Protein AF-A0A9J6H4V1-F1 (afdb_monomer_lite)

Organism: Haemaphysalis longicornis (NCBI:txid44386)

InterPro domains:
  IPR006612 THAP-type zinc finger [PS50950] (1-64)
  IPR052224 THAP domain-containing protein [PTHR46927] (8-106)

Sequence (172 aa):
MQRGRRLCDGKNFVPTKYTVVCEHHFHESDFVDSASYTDSMTGKVIEVPLKLRRLKPSAIPSVFPNCPAYLSRQETSARESPEEKRARLDAEALQEAIQLSAQSHEAEEKKNAIATFEDLLKAVGGLSLTDFWSMVVTQTRVLFLNFRNQEAPVVHCAVTVVFRPFFGSVCR

Secondary structure (DSSP, 8-state):
-------SSSS-----TT----GGGS-GGGEEEEEEEE-TTT--EEEEEEEEEEE-TT------TT--TTTS-----PPPPHHHHHHHHHHHHHHHHHHHHHHHHHHHHHHH---SHHHHHHHHHTS---TT-EEEE-SSEEEEEEEEESSSEEEEEEEEEE----------

Foldseek 3Di:
DDDDFDDPDPDRDDDDPPDDDDPQLWDPVQKDQWDWDQDPPPRDIDIDGDPDIDGDPPTDRQDDPPDPPVSGDDPPPDPDDPVNVVVVVVVVVVVVVVVVVVVVVVVVCVVPDDQDPVSVVVVVVPDPDDPQWDWDDDPFKIKTFGWDDPPDTDTPDIDIDGDDRPPDPPDD

pLDDT: mean 79.01, std 13.89, range [31.17, 98.0]

Structure (mmCIF, N/CA/C/O backbone):
data_AF-A0A9J6H4V1-F1
#
_entry.id   AF-A0A9J6H4V1-F1
#
loop_
_atom_site.group_PDB
_atom_site.id
_atom_site.type_symbol
_atom_site.label_atom_id
_atom_site.label_alt_id
_atom_site.label_comp_id
_atom_site.label_asym_id
_atom_site.label_entity_id
_atom_site.label_seq_id
_atom_site.pdbx_PDB_ins_code
_atom_site.Cartn_x
_atom_site.Cartn_y
_atom_site.Cartn_z
_atom_site.occupancy
_atom_site.B_iso_or_equiv
_atom_site.auth_seq_id
_atom_site.auth_comp_id
_atom_site.auth_asym_id
_atom_site.auth_atom_id
_atom_site.pdbx_PDB_model_num
ATOM 1 N N . MET A 1 1 ? -38.132 7.855 48.269 1.00 31.17 1 MET A N 1
ATOM 2 C CA . MET A 1 1 ? -38.768 7.040 47.207 1.00 31.17 1 MET A CA 1
ATOM 3 C C . MET A 1 1 ? -38.108 5.665 47.179 1.00 31.17 1 MET A C 1
ATOM 5 O O . MET A 1 1 ? -36.920 5.578 46.913 1.00 31.17 1 MET A O 1
ATOM 9 N N . GLN A 1 2 ? -38.850 4.617 47.545 1.00 32.12 2 GLN A N 1
ATOM 10 C CA . GLN A 1 2 ? -38.361 3.238 47.685 1.00 32.12 2 GLN A CA 1
ATOM 11 C C . GLN A 1 2 ? -38.259 2.567 46.305 1.00 32.12 2 GLN A C 1
ATOM 13 O O . GLN A 1 2 ? -39.282 2.220 45.718 1.00 32.12 2 GLN A O 1
ATOM 18 N N . ARG A 1 3 ? -37.050 2.376 45.770 1.00 40.38 3 ARG A N 1
ATOM 19 C CA . ARG A 1 3 ? -36.822 1.540 44.579 1.00 40.38 3 ARG A CA 1
ATOM 20 C C . ARG A 1 3 ? -35.935 0.368 44.983 1.00 40.38 3 ARG A C 1
ATOM 22 O O . ARG A 1 3 ? -34.762 0.559 45.262 1.00 40.38 3 ARG A O 1
ATOM 29 N N . GLY A 1 4 ? -36.529 -0.819 45.073 1.00 43.97 4 GLY A N 1
ATOM 30 C CA . GLY A 1 4 ? -35.825 -2.035 45.486 1.00 43.97 4 GLY A CA 1
ATOM 31 C C . GLY A 1 4 ? -36.768 -3.169 45.879 1.00 43.97 4 GLY A C 1
ATOM 32 O O . GLY A 1 4 ? -36.603 -3.772 46.931 1.00 43.97 4 GLY A O 1
ATOM 33 N N . ARG A 1 5 ? -37.807 -3.428 45.078 1.00 49.66 5 ARG A N 1
ATOM 34 C CA . ARG A 1 5 ? -38.623 -4.642 45.200 1.00 49.66 5 ARG A CA 1
ATOM 35 C C . ARG A 1 5 ? -38.624 -5.354 43.860 1.00 49.66 5 ARG A C 1
ATOM 37 O O . ARG A 1 5 ? -39.385 -4.977 42.974 1.00 49.66 5 ARG A O 1
ATOM 44 N N . ARG A 1 6 ? -37.721 -6.323 43.723 1.00 51.97 6 ARG A N 1
ATOM 45 C CA . ARG A 1 6 ? -37.904 -7.574 42.974 1.00 51.97 6 ARG A CA 1
ATOM 46 C C . ARG A 1 6 ? -36.629 -8.401 43.126 1.00 51.97 6 ARG A C 1
ATOM 48 O O . ARG A 1 6 ? -35.621 -8.110 42.500 1.00 51.97 6 ARG A O 1
ATOM 55 N N . LEU A 1 7 ? -36.700 -9.389 44.009 1.00 54.06 7 LEU A N 1
ATOM 56 C CA . LEU A 1 7 ? -35.837 -10.561 43.976 1.00 54.06 7 LEU A CA 1
ATOM 57 C C . LEU A 1 7 ? -36.677 -11.660 43.330 1.00 54.06 7 LEU A C 1
ATOM 59 O O . LEU A 1 7 ? -37.842 -11.838 43.688 1.00 54.06 7 LEU A O 1
ATOM 63 N N . CYS A 1 8 ? -36.116 -12.256 42.287 1.00 51.69 8 CYS A N 1
ATOM 64 C CA . CYS A 1 8 ? -36.775 -13.160 41.361 1.00 51.69 8 CYS A CA 1
ATOM 65 C C . CYS A 1 8 ? -37.074 -14.499 42.029 1.00 51.69 8 CYS A C 1
ATOM 67 O O . CYS A 1 8 ? -36.338 -15.450 41.854 1.00 51.69 8 CYS A O 1
ATOM 69 N N . ASP A 1 9 ? -38.151 -14.544 42.797 1.00 49.81 9 ASP A N 1
ATOM 70 C CA . ASP A 1 9 ? -38.915 -15.740 43.122 1.00 49.81 9 ASP A CA 1
ATOM 71 C C . ASP A 1 9 ? -40.327 -15.246 43.430 1.00 49.81 9 ASP A C 1
ATOM 73 O O . ASP A 1 9 ? -40.486 -14.162 43.984 1.00 49.81 9 ASP A O 1
ATOM 77 N N . GLY A 1 10 ? -41.371 -15.983 43.048 1.00 54.00 10 GLY A N 1
ATOM 78 C CA . GLY A 1 10 ? -42.786 -15.575 43.133 1.00 54.00 10 GLY A CA 1
ATOM 79 C C . GLY A 1 10 ? -43.352 -15.311 44.541 1.00 54.00 10 GLY A C 1
ATOM 80 O O . GLY A 1 10 ? -44.546 -15.484 44.765 1.00 54.00 10 GLY A O 1
ATOM 81 N N . LYS A 1 11 ? -42.521 -14.918 45.508 1.00 58.38 11 LYS A N 1
ATOM 82 C CA . LYS A 1 11 ? -42.870 -14.508 46.866 1.00 58.38 11 LYS A CA 1
ATOM 83 C C . LYS A 1 11 ? -42.505 -13.034 47.049 1.00 58.38 11 LYS A C 1
ATOM 85 O O . LYS A 1 11 ? -41.447 -12.586 46.621 1.00 58.38 11 LYS A O 1
ATOM 90 N N . ASN A 1 12 ? -43.369 -12.273 47.722 1.00 62.97 12 ASN A N 1
ATOM 91 C CA . ASN A 1 12 ? -43.113 -10.877 48.090 1.00 62.97 12 ASN A CA 1
ATOM 92 C C . ASN A 1 12 ? -41.963 -10.785 49.109 1.00 62.97 12 ASN A C 1
ATOM 94 O O . ASN A 1 12 ? -42.192 -10.653 50.309 1.00 62.97 12 ASN A O 1
ATOM 98 N N . PHE A 1 13 ? -40.721 -10.882 48.640 1.00 70.44 13 PHE A N 1
ATOM 99 C CA . PHE A 1 13 ? -39.542 -10.728 49.478 1.00 70.44 13 PHE A CA 1
ATOM 100 C C . PHE A 1 13 ? -39.283 -9.244 49.756 1.00 70.44 13 PHE A C 1
ATOM 102 O O . PHE A 1 13 ? -39.178 -8.429 48.835 1.00 70.44 13 PHE A O 1
ATOM 109 N N . VAL A 1 14 ? -39.177 -8.893 51.038 1.00 78.75 14 VAL A N 1
ATOM 110 C CA . VAL A 1 14 ? -38.815 -7.547 51.490 1.00 78.75 14 VAL A CA 1
ATOM 111 C C . VAL A 1 14 ? -37.396 -7.611 52.050 1.00 78.75 14 VAL A C 1
ATOM 113 O O . VAL A 1 14 ? -37.197 -8.243 53.091 1.00 78.75 14 VAL A O 1
ATOM 116 N N . PRO A 1 15 ? -36.404 -6.997 51.381 1.00 79.25 15 PRO A N 1
ATOM 117 C CA . PRO A 1 15 ? -35.037 -7.007 51.872 1.00 79.25 15 PRO A CA 1
ATOM 118 C C . PRO A 1 15 ? -34.948 -6.306 53.232 1.00 79.25 15 PRO A C 1
ATOM 120 O O . PRO A 1 15 ? -35.554 -5.256 53.455 1.00 79.25 15 PRO A O 1
ATOM 123 N N . THR A 1 16 ? -34.193 -6.904 54.150 1.00 83.38 16 THR A N 1
ATOM 124 C CA . THR A 1 16 ? -33.916 -6.356 55.484 1.00 83.38 16 THR A CA 1
ATOM 125 C C . THR A 1 16 ? -32.455 -5.919 55.560 1.00 83.38 16 THR A C 1
ATOM 127 O O . THR A 1 16 ? -31.650 -6.261 54.702 1.00 83.38 16 THR A O 1
ATOM 130 N N . LYS A 1 17 ? -32.056 -5.194 56.610 1.00 84.62 17 LYS A N 1
ATOM 131 C CA . LYS A 1 17 ? -30.657 -4.746 56.772 1.00 84.62 17 LYS A CA 1
ATOM 132 C C . LYS A 1 17 ? -29.624 -5.884 56.853 1.00 84.62 17 LYS A C 1
ATOM 134 O O . LYS A 1 17 ? -28.433 -5.625 56.753 1.00 84.62 17 LYS A O 1
ATOM 139 N N . TYR A 1 18 ? -30.080 -7.118 57.061 1.00 83.50 18 TYR A N 1
ATOM 140 C CA . TYR A 1 18 ? -29.243 -8.312 57.153 1.00 83.50 18 TYR A CA 1
ATOM 141 C C . TYR A 1 18 ? -29.274 -9.164 55.881 1.00 83.50 18 TYR A C 1
ATOM 143 O O . TYR A 1 18 ? -28.613 -10.197 55.826 1.00 83.50 18 TYR A O 1
ATOM 151 N N . THR A 1 19 ? -30.054 -8.777 54.866 1.00 83.19 19 THR A N 1
ATOM 152 C CA . THR A 1 19 ? -30.085 -9.526 53.610 1.00 83.19 19 THR A CA 1
ATOM 153 C C . THR A 1 19 ? -28.826 -9.229 52.823 1.00 83.19 19 THR A C 1
ATOM 155 O O . THR A 1 19 ? -28.597 -8.089 52.419 1.00 83.19 19 THR A O 1
ATOM 158 N N . VAL A 1 20 ? -28.034 -10.268 52.603 1.00 84.38 20 VAL A N 1
ATOM 159 C CA . VAL A 1 20 ? -26.827 -10.236 51.784 1.00 84.38 20 VAL A CA 1
ATOM 160 C C . VAL A 1 20 ? -27.077 -11.008 50.493 1.00 84.38 20 VAL A C 1
ATOM 162 O O . VAL A 1 20 ? -27.841 -11.972 50.475 1.00 84.38 20 VAL A O 1
ATOM 165 N N . VAL A 1 21 ? -26.452 -10.560 49.410 1.00 82.81 21 VAL A N 1
ATOM 166 C CA . VAL A 1 21 ? -26.534 -11.168 48.078 1.00 82.81 21 VAL A CA 1
ATOM 167 C C . VAL A 1 21 ? -25.104 -11.463 47.638 1.00 82.81 21 VAL A C 1
ATOM 169 O O . VAL A 1 21 ? -24.221 -10.636 47.872 1.00 82.81 21 VAL A O 1
ATOM 172 N N . CYS A 1 22 ? -24.850 -12.636 47.055 1.00 84.00 22 CYS A N 1
ATOM 173 C CA . CYS A 1 22 ? -23.508 -12.969 46.582 1.00 84.00 22 CYS A CA 1
ATOM 174 C C . CYS A 1 22 ? -23.126 -12.141 45.343 1.00 84.00 22 CYS A C 1
ATOM 176 O O . CYS A 1 22 ? -23.981 -11.661 44.597 1.00 84.00 22 CYS A O 1
ATOM 178 N N . GLU A 1 23 ? -21.822 -11.985 45.118 1.00 82.56 23 GLU A N 1
ATOM 179 C CA . GLU A 1 23 ? -21.263 -11.172 44.028 1.00 82.56 23 GLU A CA 1
ATOM 180 C C . GLU A 1 23 ? -21.690 -11.633 42.625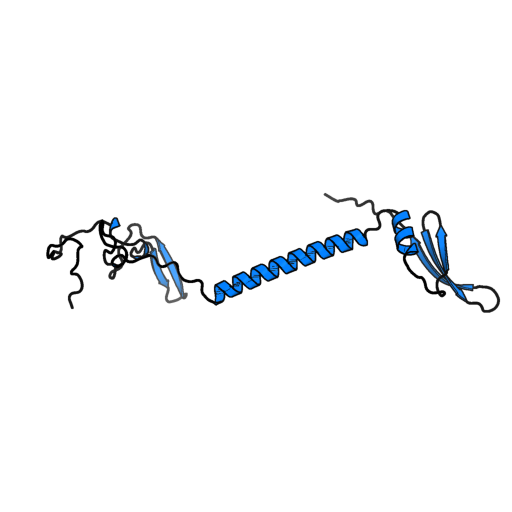 1.00 82.56 23 GLU A C 1
ATOM 182 O O . GLU A 1 23 ? -21.812 -10.806 41.729 1.00 82.56 23 GLU A O 1
ATOM 187 N N . HIS A 1 24 ? -22.023 -12.918 42.458 1.00 83.56 24 HIS A N 1
ATOM 188 C CA . HIS A 1 24 ? -22.437 -13.512 41.181 1.00 83.56 24 HIS A CA 1
ATOM 189 C C . HIS A 1 24 ? -23.759 -12.949 40.637 1.00 83.56 24 HIS A C 1
ATOM 191 O O . HIS A 1 24 ? -24.085 -13.150 39.470 1.00 83.56 24 HIS A O 1
ATOM 197 N N . HIS A 1 25 ? -24.539 -12.256 41.471 1.00 83.38 25 HIS A N 1
ATOM 198 C CA . HIS A 1 25 ? -25.781 -11.615 41.043 1.00 83.38 25 HIS A CA 1
ATOM 199 C C . HIS A 1 25 ? -25.570 -10.233 40.402 1.00 83.38 25 HIS A C 1
ATOM 201 O O . HIS A 1 25 ? -26.531 -9.631 39.908 1.00 83.38 25 HIS A O 1
ATOM 207 N N . PHE A 1 26 ? -24.338 -9.719 40.417 1.00 83.88 26 PHE A N 1
ATOM 208 C CA . PHE A 1 26 ? -23.959 -8.418 39.874 1.00 83.88 26 PHE A CA 1
ATOM 209 C C . PHE A 1 26 ? -23.081 -8.576 38.634 1.00 83.88 26 PHE A C 1
ATOM 211 O O . PHE A 1 26 ? -22.380 -9.570 38.472 1.00 83.88 26 PHE A O 1
ATOM 218 N N . HIS A 1 27 ? -23.119 -7.572 37.762 1.00 82.75 27 HIS A N 1
ATOM 219 C CA . HIS A 1 27 ? -22.266 -7.526 36.584 1.00 82.75 27 HIS A CA 1
ATOM 220 C C . HIS A 1 27 ? -20.877 -6.974 36.941 1.00 82.75 27 HIS A C 1
ATOM 222 O O . HIS A 1 27 ? -20.769 -6.136 37.837 1.00 82.75 27 HIS A O 1
ATOM 228 N N . GLU A 1 28 ? -19.813 -7.364 36.229 1.00 84.19 28 GLU A N 1
ATOM 229 C CA . GLU A 1 28 ? -18.450 -6.876 36.523 1.00 84.19 28 GLU A CA 1
ATOM 230 C C . GLU A 1 28 ? -18.348 -5.345 36.462 1.00 84.19 28 GLU A C 1
ATOM 232 O O . GLU A 1 28 ? -17.681 -4.724 37.289 1.00 84.19 28 GLU A O 1
ATOM 237 N N . SER A 1 29 ? -19.108 -4.723 35.556 1.00 83.31 29 SER A N 1
ATOM 238 C CA . SER A 1 29 ? -19.208 -3.264 35.417 1.00 83.31 29 SER A CA 1
ATOM 239 C C . SER A 1 29 ? -19.777 -2.543 36.646 1.00 83.31 29 SER A C 1
ATOM 241 O O . SER A 1 29 ? -19.654 -1.319 36.749 1.00 83.31 29 SER A O 1
ATOM 243 N N . ASP A 1 30 ? -20.459 -3.257 37.545 1.00 85.06 30 ASP A N 1
ATOM 244 C CA . ASP A 1 30 ? -21.070 -2.693 38.753 1.00 85.06 30 ASP A CA 1
ATOM 245 C C . ASP A 1 30 ? -20.100 -2.655 39.945 1.00 85.06 30 ASP A C 1
ATOM 247 O O . ASP A 1 30 ? -20.394 -2.014 40.962 1.00 85.06 30 ASP A O 1
ATOM 251 N N . PHE A 1 31 ? -18.930 -3.284 39.815 1.00 88.44 31 PHE A N 1
ATOM 252 C CA . PHE A 1 31 ? -17.862 -3.216 40.803 1.00 88.44 31 PHE A CA 1
ATOM 253 C C . PHE A 1 31 ? -16.946 -2.014 40.548 1.00 88.44 31 PHE A C 1
ATOM 255 O O . PHE A 1 31 ? -16.727 -1.579 39.420 1.00 88.44 31 PHE A O 1
ATOM 262 N N . VAL A 1 32 ? -16.428 -1.459 41.638 1.00 86.69 32 VAL A N 1
ATOM 263 C CA . VAL A 1 32 ? -15.388 -0.434 41.681 1.00 86.69 32 VAL A CA 1
ATOM 264 C C . VAL A 1 32 ? -14.141 -1.096 42.245 1.00 86.69 32 VAL A C 1
ATOM 266 O O . VAL A 1 32 ? -14.125 -1.551 43.394 1.00 86.69 32 VAL A O 1
ATOM 269 N N . ASP A 1 33 ? -13.121 -1.177 41.409 1.00 86.31 33 ASP A N 1
ATOM 270 C CA . ASP A 1 33 ? -11.814 -1.767 41.673 1.00 86.31 33 ASP A CA 1
ATOM 271 C C . ASP A 1 33 ? -10.710 -0.713 41.804 1.00 86.31 33 ASP A C 1
ATOM 273 O O . ASP A 1 33 ? -9.695 -0.996 42.433 1.00 86.31 33 ASP A O 1
ATOM 277 N N . SER A 1 34 ? -10.915 0.508 41.309 1.00 85.25 34 SER A N 1
ATOM 278 C CA . SER A 1 34 ? -9.984 1.627 41.462 1.00 85.25 34 SER A CA 1
ATOM 279 C C . SER A 1 34 ? -10.619 2.834 42.160 1.00 85.25 34 SER A C 1
ATOM 281 O O . SER A 1 34 ? -11.821 3.091 42.079 1.00 85.25 34 SER A O 1
ATOM 283 N N . ALA A 1 35 ? -9.796 3.583 42.892 1.00 81.88 35 ALA A N 1
ATOM 284 C CA . ALA A 1 35 ? -10.138 4.894 43.423 1.00 81.88 35 ALA A CA 1
ATOM 285 C C . ALA A 1 35 ? -9.307 5.955 42.703 1.00 81.88 35 ALA A C 1
ATOM 287 O O . ALA A 1 35 ? -8.077 5.914 42.735 1.00 81.88 35 ALA A O 1
ATOM 288 N N . SER A 1 36 ? -9.987 6.908 42.071 1.00 85.06 36 SER A N 1
ATOM 289 C CA . SER A 1 36 ? -9.369 8.060 41.422 1.00 85.06 36 SER A CA 1
ATOM 290 C C . SER A 1 36 ? -9.359 9.261 42.369 1.00 85.06 36 SER A C 1
ATOM 292 O O . SER A 1 36 ? -10.410 9.654 42.882 1.00 85.06 36 SER A O 1
ATOM 294 N N . TYR A 1 37 ? -8.196 9.874 42.570 1.00 83.81 37 TYR A N 1
ATOM 295 C CA . TYR A 1 37 ? -8.045 11.163 43.242 1.00 83.81 37 TYR A CA 1
ATOM 296 C C . TYR A 1 37 ? -7.422 12.167 42.275 1.00 83.81 37 TYR A C 1
ATOM 298 O O . TYR A 1 37 ? -6.366 11.905 41.700 1.00 83.81 37 TYR A O 1
ATOM 306 N N . THR A 1 38 ? -8.068 13.315 42.088 1.00 83.81 38 THR A N 1
ATOM 307 C CA . THR A 1 38 ? -7.537 14.402 41.261 1.00 83.81 38 THR A CA 1
ATOM 308 C C . THR A 1 38 ? -6.866 15.428 42.161 1.00 83.81 38 THR A C 1
ATOM 310 O O . THR A 1 38 ? -7.514 16.010 43.030 1.00 83.81 38 THR A O 1
ATOM 313 N N . ASP A 1 39 ? -5.574 15.659 41.947 1.00 83.06 39 ASP A N 1
ATOM 314 C CA . ASP A 1 39 ? -4.851 16.732 42.623 1.00 83.06 39 ASP A CA 1
ATOM 315 C C . ASP A 1 39 ? -5.252 18.090 42.019 1.00 83.06 39 ASP A C 1
ATOM 317 O O . ASP A 1 39 ? -5.082 18.331 40.821 1.00 83.06 39 ASP A O 1
ATOM 321 N N . SER A 1 40 ? -5.807 18.977 42.849 1.00 79.69 40 SER A N 1
ATOM 322 C CA . SER A 1 40 ? -6.349 20.276 42.435 1.00 79.69 40 SER A CA 1
ATOM 323 C C . SER A 1 40 ? -5.283 21.258 41.950 1.00 79.69 40 SER A C 1
ATOM 325 O O . SER A 1 40 ? -5.615 22.196 41.229 1.00 79.69 40 SER A O 1
ATOM 327 N N . MET A 1 41 ? -4.014 21.050 42.310 1.00 77.75 41 MET A N 1
ATOM 328 C CA . MET A 1 41 ? -2.919 21.923 41.887 1.00 77.75 41 MET A CA 1
ATOM 329 C C . MET A 1 41 ? -2.291 21.524 40.551 1.00 77.75 41 MET A C 1
ATOM 331 O O . MET A 1 41 ? -1.865 22.391 39.793 1.00 77.75 41 MET A O 1
ATOM 335 N N . THR A 1 42 ? -2.203 20.226 40.264 1.00 80.56 42 THR A N 1
ATOM 336 C CA . THR A 1 42 ? -1.502 19.707 39.077 1.00 80.56 42 THR A CA 1
ATOM 337 C C . THR A 1 42 ? -2.450 19.183 38.001 1.00 80.56 42 THR A C 1
ATOM 339 O O . THR A 1 42 ? -2.014 18.907 36.885 1.00 80.56 42 THR A O 1
ATOM 342 N N . GLY A 1 43 ? -3.740 19.024 38.320 1.00 80.56 43 GLY A N 1
ATOM 343 C CA . GLY A 1 43 ? -4.742 18.449 37.419 1.00 80.56 43 GLY A CA 1
ATOM 344 C C . GLY A 1 43 ? -4.512 16.965 37.117 1.00 80.56 43 GLY A C 1
ATOM 345 O O . GLY A 1 43 ? -5.192 16.395 36.265 1.00 80.56 43 GLY A O 1
ATOM 346 N N . LYS A 1 44 ? -3.553 16.322 37.793 1.00 81.81 44 LYS A N 1
ATOM 347 C CA . LYS A 1 44 ? -3.204 14.926 37.553 1.00 81.81 44 LYS A CA 1
ATOM 348 C C . LYS A 1 44 ? -4.189 14.016 38.281 1.00 81.81 44 LYS A C 1
ATOM 350 O O . LYS A 1 44 ? -4.429 14.171 39.479 1.00 81.81 44 LYS A O 1
ATOM 355 N N . VAL A 1 45 ? -4.738 13.047 37.554 1.00 83.12 45 VAL A N 1
ATOM 356 C CA . VAL A 1 45 ? -5.570 11.984 38.122 1.00 83.12 45 VAL A CA 1
ATOM 357 C C . VAL A 1 45 ? -4.654 10.854 38.580 1.00 83.12 45 VAL A C 1
ATOM 359 O O . VAL A 1 45 ? -3.873 10.316 37.796 1.00 83.12 45 VAL A O 1
ATOM 362 N N . ILE A 1 46 ? -4.719 10.527 39.867 1.00 82.75 46 ILE A N 1
ATOM 363 C CA . ILE A 1 46 ? -4.037 9.386 40.468 1.00 82.75 46 ILE A CA 1
ATOM 364 C C . ILE A 1 46 ? -5.079 8.289 40.643 1.00 82.75 46 ILE A C 1
ATOM 366 O O . ILE A 1 46 ? -6.018 8.450 41.420 1.00 82.75 46 ILE A O 1
ATOM 370 N N . GLU A 1 47 ? -4.908 7.178 39.937 1.00 85.94 47 GLU A N 1
ATOM 371 C CA . GLU A 1 47 ? -5.736 5.987 40.111 1.00 85.94 47 GLU A CA 1
ATOM 372 C C . GLU A 1 47 ? -4.987 4.956 40.950 1.00 85.94 47 GLU A C 1
ATOM 374 O O . GLU A 1 47 ? -3.861 4.571 40.634 1.00 85.94 47 GLU A O 1
ATOM 379 N N . VAL A 1 48 ? -5.609 4.524 42.047 1.00 85.00 48 VAL A N 1
ATOM 380 C CA . VAL A 1 48 ? -5.058 3.512 42.951 1.00 85.00 48 VAL A CA 1
ATOM 381 C C . VAL A 1 48 ? -5.994 2.302 42.977 1.00 85.00 48 VAL A C 1
ATOM 383 O O . VAL A 1 48 ? -7.189 2.479 43.230 1.00 85.00 48 VAL A O 1
ATOM 386 N N . PRO A 1 49 ? -5.493 1.073 42.759 1.00 86.19 49 PRO A N 1
ATOM 387 C CA . PRO A 1 49 ? -6.306 -0.130 42.884 1.00 86.19 49 PRO A CA 1
ATOM 388 C C . PRO A 1 49 ? -6.709 -0.368 44.347 1.00 86.19 49 PRO A C 1
ATOM 390 O O . PRO A 1 49 ? -5.899 -0.274 45.273 1.00 86.19 49 PRO A O 1
ATOM 393 N N . LEU A 1 50 ? -7.979 -0.692 44.569 1.00 85.88 50 LEU A N 1
ATOM 394 C CA . LEU A 1 50 ? -8.542 -1.009 45.873 1.00 85.88 50 LEU A CA 1
ATOM 395 C C . LEU A 1 50 ? -8.244 -2.465 46.246 1.00 85.88 50 LEU A C 1
ATOM 397 O O . LEU A 1 50 ? -8.438 -3.384 45.457 1.00 85.88 50 LEU A O 1
ATOM 401 N N . LYS A 1 51 ? -7.859 -2.695 47.507 1.00 83.94 51 LYS A N 1
ATOM 402 C CA . LYS A 1 51 ? -7.634 -4.049 48.049 1.00 83.94 51 LYS A CA 1
ATOM 403 C C . LYS A 1 51 ? -8.913 -4.899 48.094 1.00 83.94 51 LYS A C 1
ATOM 405 O O . LYS A 1 51 ? -8.838 -6.122 48.061 1.00 83.94 51 LYS A O 1
ATOM 410 N N . LEU A 1 52 ? -10.075 -4.256 48.211 1.00 83.44 52 LEU A N 1
ATOM 411 C CA . LEU A 1 52 ? -11.390 -4.897 48.218 1.00 83.44 52 LEU A CA 1
ATOM 412 C C . LEU A 1 52 ? -12.268 -4.232 47.159 1.00 83.44 52 LEU A C 1
ATOM 414 O O . LEU A 1 52 ? -12.441 -3.011 47.190 1.00 83.44 52 LEU A O 1
ATOM 418 N N . ARG A 1 53 ? -12.848 -5.036 46.261 1.00 85.31 53 ARG A N 1
ATOM 419 C CA . ARG A 1 53 ? -13.827 -4.560 45.275 1.00 85.31 53 ARG A CA 1
ATOM 420 C C . ARG A 1 53 ? -15.081 -4.090 46.009 1.00 85.31 53 ARG A C 1
ATOM 422 O O . ARG A 1 53 ? -15.574 -4.766 46.913 1.00 85.31 53 ARG A O 1
ATOM 429 N N . ARG A 1 54 ? -15.599 -2.919 45.641 1.00 87.88 54 ARG A N 1
ATOM 430 C CA . ARG A 1 54 ? -16.812 -2.337 46.240 1.00 87.88 54 ARG A CA 1
ATOM 431 C C . ARG A 1 54 ? -17.909 -2.259 45.190 1.00 87.88 54 ARG A C 1
ATOM 433 O O . ARG A 1 54 ? -17.624 -1.971 44.037 1.00 87.88 54 ARG A O 1
ATOM 440 N N . LEU A 1 55 ? -19.162 -2.475 45.575 1.00 87.44 55 LEU A N 1
ATOM 441 C CA . LEU A 1 55 ? -20.292 -2.239 44.673 1.00 87.44 55 LEU A CA 1
ATOM 442 C C . LEU A 1 55 ? -20.544 -0.736 44.515 1.00 87.44 55 LEU A C 1
ATOM 444 O O . LEU A 1 55 ? -20.462 0.022 45.489 1.00 87.44 55 LEU A O 1
ATOM 448 N N . LYS A 1 56 ? -20.894 -0.308 43.299 1.00 87.31 56 LYS A N 1
ATOM 449 C CA . LYS A 1 56 ? -21.404 1.047 43.057 1.00 87.31 56 LYS A CA 1
ATOM 450 C C . LYS A 1 56 ? -22.690 1.266 43.870 1.00 87.31 56 LYS A C 1
ATOM 452 O O . LYS A 1 56 ? -23.499 0.348 43.989 1.00 87.31 56 LYS A O 1
ATOM 457 N N . PRO A 1 57 ? -22.948 2.481 44.385 1.00 84.69 57 PRO A N 1
ATOM 458 C CA . PRO A 1 57 ? -24.164 2.761 45.157 1.00 84.69 57 PRO A CA 1
ATOM 459 C C . PRO A 1 57 ? -25.458 2.583 44.341 1.00 84.69 57 PRO A C 1
ATOM 461 O O . PRO A 1 57 ? -26.531 2.431 44.917 1.00 84.69 57 PRO A O 1
ATOM 464 N N . SER A 1 58 ? -25.365 2.595 43.008 1.00 82.50 58 SER A N 1
ATOM 465 C CA . SER A 1 58 ? -26.464 2.350 42.069 1.00 82.50 58 SER A CA 1
ATOM 466 C C . SER A 1 58 ? -26.521 0.913 41.530 1.00 82.50 58 SER A C 1
ATOM 468 O O . SER A 1 58 ? -27.348 0.636 40.660 1.00 82.50 58 SER A O 1
ATOM 470 N N . ALA A 1 59 ? -25.657 0.009 42.005 1.00 83.12 59 ALA A N 1
ATOM 471 C CA . ALA A 1 59 ? -25.636 -1.383 41.573 1.00 83.12 59 ALA A CA 1
ATOM 472 C C . ALA A 1 59 ? -26.905 -2.112 42.035 1.00 83.12 59 ALA A C 1
ATOM 474 O O . ALA A 1 59 ? -27.299 -2.033 43.200 1.00 83.12 59 ALA A O 1
ATOM 475 N N . ILE A 1 60 ? -27.544 -2.838 41.119 1.00 82.12 60 ILE A N 1
ATOM 476 C CA . ILE A 1 60 ? -28.744 -3.635 41.389 1.00 82.12 60 ILE A CA 1
ATOM 477 C C . ILE A 1 60 ? -28.443 -5.061 40.927 1.00 82.12 60 ILE A C 1
ATOM 479 O O . ILE A 1 60 ? -27.980 -5.223 39.795 1.00 82.12 60 ILE A O 1
ATOM 483 N N . PRO A 1 61 ? -28.711 -6.090 41.751 1.00 79.25 61 PRO A N 1
ATOM 484 C CA . PRO A 1 61 ? -28.535 -7.467 41.319 1.00 79.25 61 PRO A CA 1
ATOM 485 C C . PRO A 1 61 ? -29.453 -7.729 40.123 1.00 79.25 61 PRO A C 1
ATOM 487 O O . PRO A 1 61 ? -30.658 -7.477 40.185 1.00 79.25 61 PRO A O 1
ATOM 490 N N . SER A 1 62 ? -28.868 -8.170 39.016 1.00 75.62 62 SER A N 1
ATOM 491 C CA . SER A 1 62 ? -29.560 -8.330 37.730 1.00 75.62 62 SER A CA 1
ATOM 492 C C . SER A 1 62 ? -29.367 -9.711 37.107 1.00 75.62 62 SER A C 1
ATOM 494 O O . SER A 1 62 ? -30.080 -10.056 36.164 1.00 75.62 62 SER A O 1
ATOM 496 N N . VAL A 1 63 ? -28.463 -10.522 37.663 1.00 76.62 63 VAL A N 1
ATOM 497 C CA . VAL A 1 63 ? -28.201 -11.894 37.229 1.00 76.62 63 VAL A CA 1
ATOM 498 C C . VAL A 1 63 ? -28.910 -12.845 38.189 1.00 76.62 63 VAL A C 1
ATOM 500 O O . VAL A 1 63 ? -28.533 -12.953 39.353 1.00 76.62 63 VAL A O 1
ATOM 503 N N . PHE A 1 64 ? -29.953 -13.534 37.725 1.00 75.12 64 PHE A N 1
ATOM 504 C CA . PHE A 1 64 ? -30.686 -14.526 38.519 1.00 75.12 64 PHE A CA 1
ATOM 505 C C . PHE A 1 64 ? -30.815 -15.843 37.747 1.00 75.12 64 PHE A C 1
ATOM 507 O O . PHE A 1 64 ? -31.194 -15.810 36.571 1.00 75.12 64 PHE A O 1
ATOM 514 N N . PRO A 1 65 ? -30.543 -17.002 38.380 1.00 67.56 65 PRO A N 1
ATOM 515 C CA . PRO A 1 65 ? -30.805 -18.291 37.753 1.00 67.56 65 PRO A CA 1
ATOM 516 C C . PRO A 1 65 ? -32.313 -18.413 37.481 1.00 67.56 65 PRO A C 1
ATOM 518 O O . PRO A 1 65 ? -33.122 -18.136 38.361 1.00 67.56 65 PRO A O 1
ATOM 521 N N . ASN A 1 66 ? -32.689 -18.800 36.258 1.00 68.50 66 ASN A N 1
ATOM 522 C CA . ASN A 1 66 ? -34.072 -18.903 35.747 1.00 68.50 66 ASN A CA 1
ATOM 523 C C . ASN A 1 66 ? -34.794 -17.590 35.377 1.00 68.50 66 ASN A C 1
ATOM 525 O O . ASN A 1 66 ? -36.000 -17.617 35.125 1.00 68.50 66 ASN A O 1
ATOM 529 N N . CYS A 1 67 ? -34.101 -16.451 35.276 1.00 66.94 67 CYS A N 1
ATOM 530 C CA . CYS A 1 67 ? -34.709 -15.249 34.697 1.00 66.94 67 CYS A CA 1
ATOM 531 C C . CYS A 1 67 ? -34.675 -15.304 33.156 1.00 66.94 67 CYS A C 1
ATOM 533 O O . CYS A 1 67 ? -33.609 -15.527 32.583 1.00 66.94 67 CYS A O 1
ATOM 535 N N . PRO A 1 68 ? -35.801 -15.066 32.458 1.00 71.06 68 PRO A N 1
ATOM 536 C CA . PRO A 1 68 ? -35.807 -14.943 31.005 1.00 71.06 68 PRO A CA 1
ATOM 537 C C . PRO A 1 68 ? -34.842 -13.857 30.510 1.00 71.06 68 PRO A C 1
ATOM 539 O O . PRO A 1 68 ? -34.763 -12.785 31.111 1.00 71.06 68 PRO A O 1
ATOM 542 N N . ALA A 1 69 ? -34.174 -14.097 29.377 1.00 64.81 69 ALA A N 1
ATOM 543 C CA . ALA A 1 69 ? -33.132 -13.212 28.839 1.00 64.81 69 ALA A CA 1
ATOM 544 C C . ALA A 1 69 ? -33.589 -11.754 28.618 1.00 64.81 69 ALA A C 1
ATOM 546 O O . ALA A 1 69 ? -32.794 -10.828 28.743 1.00 64.81 69 ALA A O 1
ATOM 547 N N . TYR A 1 70 ? -34.880 -11.532 28.345 1.00 68.00 70 TYR A N 1
ATOM 548 C CA . TYR A 1 70 ? -35.457 -10.192 28.180 1.00 68.00 70 TYR A CA 1
ATOM 549 C C . TYR A 1 70 ? -35.601 -9.403 29.497 1.00 68.00 70 TYR A C 1
ATOM 551 O O . TYR A 1 70 ? -35.859 -8.202 29.461 1.00 68.00 70 TYR A O 1
ATOM 559 N N . LEU A 1 71 ? -35.471 -10.060 30.658 1.00 66.06 71 LEU A N 1
ATOM 560 C CA . LEU A 1 71 ? -35.475 -9.430 31.987 1.00 66.06 71 LEU A CA 1
ATOM 561 C C . LEU A 1 71 ? -34.069 -9.278 32.579 1.00 66.06 71 LEU A C 1
ATOM 563 O O . LEU A 1 71 ? -33.898 -8.511 33.526 1.00 66.06 71 LEU A O 1
ATOM 567 N N . SER A 1 72 ? -33.074 -9.986 32.041 1.00 66.12 72 SER A N 1
ATOM 568 C CA . SER A 1 72 ? -31.667 -9.794 32.398 1.00 66.12 72 SER A CA 1
ATOM 569 C C . SER A 1 72 ? -31.071 -8.612 31.636 1.00 66.12 72 SER A C 1
ATOM 571 O O . SER A 1 72 ? -31.385 -8.395 30.465 1.00 66.12 72 SER A O 1
ATOM 573 N N . ARG A 1 73 ? -30.171 -7.858 32.276 1.00 66.31 73 ARG A N 1
ATOM 574 C CA . ARG A 1 73 ? -29.365 -6.846 31.585 1.00 66.31 73 ARG A CA 1
ATOM 575 C C . ARG A 1 73 ? -28.385 -7.574 30.659 1.00 66.31 73 ARG A C 1
ATOM 577 O O . ARG A 1 73 ? -27.436 -8.177 31.139 1.00 66.31 73 ARG A O 1
ATOM 584 N N . GLN A 1 74 ? -28.640 -7.548 29.353 1.00 64.50 74 GLN A N 1
ATOM 585 C CA . GLN A 1 74 ? -27.701 -8.078 28.365 1.00 64.50 74 GLN A CA 1
ATOM 586 C C . GLN A 1 74 ? -26.532 -7.105 28.194 1.00 64.50 74 GLN A C 1
ATOM 588 O O . GLN A 1 74 ? -26.749 -5.896 28.073 1.00 64.50 74 GLN A O 1
ATOM 593 N N . GLU A 1 75 ? -25.305 -7.628 28.157 1.00 63.94 75 GLU A N 1
ATOM 594 C CA . GLU A 1 75 ? -24.169 -6.891 27.611 1.00 63.94 75 GLU A CA 1
ATOM 595 C C . GLU A 1 75 ? -24.455 -6.622 26.136 1.00 63.94 75 GLU A C 1
ATOM 597 O O . GLU A 1 75 ? -24.373 -7.503 25.280 1.00 63.94 75 GLU A O 1
ATOM 602 N N . THR A 1 76 ? -24.872 -5.402 25.822 1.00 61.16 76 THR A N 1
ATOM 603 C CA . THR A 1 76 ? -24.993 -4.991 24.432 1.00 61.16 76 THR A CA 1
ATOM 604 C C . THR A 1 76 ? -23.585 -4.773 23.910 1.00 61.16 76 THR A C 1
ATOM 606 O O . THR A 1 76 ? -22.917 -3.840 24.358 1.00 61.16 76 THR A O 1
ATOM 609 N N . SER A 1 77 ? -23.144 -5.594 22.954 1.00 61.53 77 SER A N 1
ATOM 610 C CA . SER A 1 77 ? -21.983 -5.259 22.131 1.00 61.53 77 SER A CA 1
ATOM 611 C C . SER A 1 77 ? -22.203 -3.847 21.593 1.00 61.53 77 SER A C 1
ATOM 613 O O . SER A 1 77 ? -23.186 -3.606 20.877 1.00 61.53 77 SER A O 1
ATOM 615 N N . ALA A 1 78 ? -21.359 -2.903 22.009 1.00 72.69 78 ALA A N 1
ATOM 616 C CA . ALA A 1 78 ? -21.470 -1.528 21.559 1.00 72.69 78 ALA A CA 1
ATOM 617 C C . ALA A 1 78 ? -21.407 -1.529 20.030 1.00 72.69 78 ALA A C 1
ATOM 619 O O . ALA A 1 78 ? -20.536 -2.163 19.432 1.00 72.69 78 ALA A O 1
ATOM 620 N N . ARG A 1 79 ? -22.383 -0.882 19.386 1.00 77.19 79 ARG A N 1
ATOM 621 C CA . ARG A 1 79 ? -22.309 -0.682 17.941 1.00 77.19 79 ARG A CA 1
ATOM 622 C C . ARG A 1 79 ? -21.084 0.175 17.667 1.00 77.19 79 ARG A C 1
ATOM 624 O O . ARG A 1 79 ? -20.956 1.235 18.275 1.00 77.19 79 ARG A O 1
ATOM 631 N N . GLU A 1 80 ? -20.242 -0.294 16.753 1.00 81.69 80 GLU A N 1
ATOM 632 C CA . GLU A 1 80 ? -19.112 0.473 16.237 1.00 81.69 80 GLU A CA 1
ATOM 633 C C . GLU A 1 80 ? -19.602 1.863 15.819 1.00 81.69 80 GLU A C 1
ATOM 635 O O . GLU A 1 80 ? -20.619 2.008 15.123 1.00 81.69 80 GLU A O 1
ATOM 640 N N . SER A 1 81 ? -18.912 2.888 16.302 1.00 88.19 81 SER A N 1
ATOM 641 C CA . SER A 1 81 ? -19.227 4.263 15.960 1.00 88.19 81 SER A CA 1
ATOM 642 C C . SER A 1 81 ? -18.965 4.508 14.466 1.00 88.19 81 SER A C 1
ATOM 644 O O . SER A 1 81 ? -18.128 3.846 13.842 1.00 88.19 81 SER A O 1
ATOM 646 N N . PRO A 1 82 ? -19.651 5.483 13.844 1.00 90.12 82 PRO A N 1
ATOM 647 C CA . PRO A 1 82 ? -19.379 5.843 12.454 1.00 90.12 82 PRO A CA 1
ATOM 648 C C . PRO A 1 82 ? -17.917 6.240 12.197 1.00 90.12 82 PRO A C 1
ATOM 650 O O . PRO A 1 82 ? -17.442 6.081 11.075 1.00 90.12 82 PRO A O 1
ATOM 653 N N . GLU A 1 83 ? -17.223 6.763 13.211 1.00 92.25 83 GLU A N 1
ATOM 654 C CA . GLU A 1 83 ? -15.820 7.180 13.130 1.00 92.25 83 GLU A CA 1
ATOM 655 C C . GLU A 1 83 ? -14.872 5.981 13.104 1.00 92.25 83 GLU A C 1
ATOM 657 O O . GLU A 1 83 ? -14.039 5.898 12.205 1.00 92.25 83 GLU A O 1
ATOM 662 N N . GLU A 1 84 ? -15.052 5.011 14.003 1.00 90.94 84 GLU A N 1
ATOM 663 C CA . GLU A 1 84 ? -14.265 3.767 14.021 1.00 90.94 84 GLU A CA 1
ATOM 664 C C . GLU A 1 84 ? -14.403 3.001 12.701 1.00 90.94 84 GLU A C 1
ATOM 666 O O . GLU A 1 84 ? -13.410 2.560 12.120 1.00 90.94 84 GLU A O 1
ATOM 671 N N . LYS A 1 85 ? -15.626 2.939 12.155 1.00 92.62 85 LYS A N 1
ATOM 672 C CA . LYS A 1 85 ? -15.866 2.307 10.856 1.00 92.62 85 LYS A CA 1
ATOM 673 C C . LYS A 1 85 ? -15.111 3.005 9.718 1.00 92.62 85 LYS A C 1
ATOM 675 O O . LYS A 1 85 ? -14.604 2.321 8.832 1.00 92.62 85 LYS A O 1
ATOM 680 N N . ARG A 1 86 ? -15.057 4.344 9.711 1.00 93.94 86 ARG A N 1
ATOM 681 C CA . ARG A 1 86 ? -14.295 5.111 8.705 1.00 93.94 86 ARG A CA 1
ATOM 682 C C . ARG A 1 86 ? -12.799 4.882 8.869 1.00 93.94 86 ARG A C 1
ATOM 684 O O . ARG A 1 86 ? -12.144 4.552 7.892 1.00 93.94 86 ARG A O 1
ATOM 691 N N . ALA A 1 87 ? -12.296 4.956 10.099 1.00 94.94 87 ALA A N 1
ATOM 692 C CA . ALA A 1 87 ? -10.886 4.729 10.394 1.00 94.94 87 ALA A CA 1
ATOM 693 C C . ALA A 1 87 ? -10.415 3.338 9.943 1.00 94.94 87 ALA A C 1
ATOM 695 O O . ALA A 1 87 ? -9.321 3.213 9.395 1.00 94.94 87 ALA A O 1
ATOM 696 N N . ARG A 1 88 ? -11.248 2.299 10.113 1.00 94.62 88 ARG A N 1
ATOM 697 C CA . ARG A 1 88 ? -10.937 0.953 9.610 1.00 94.62 88 ARG A CA 1
ATOM 698 C C . ARG A 1 88 ? -10.808 0.927 8.086 1.00 94.62 88 ARG A C 1
ATOM 700 O O . ARG A 1 88 ? -9.824 0.401 7.580 1.00 94.62 88 ARG A O 1
ATOM 707 N N . LEU A 1 89 ? -11.768 1.513 7.371 1.00 95.81 89 LEU A N 1
ATOM 708 C CA . LEU A 1 89 ? -11.747 1.552 5.905 1.00 95.81 89 LEU A CA 1
ATOM 709 C C . LEU A 1 89 ? -10.553 2.352 5.366 1.00 95.81 89 LEU A C 1
ATOM 711 O O . LEU A 1 89 ? -9.904 1.916 4.421 1.00 95.81 89 LEU A O 1
ATOM 715 N N . ASP A 1 90 ? -10.233 3.488 5.987 1.00 97.00 90 ASP A N 1
ATOM 716 C CA . ASP A 1 90 ? -9.084 4.310 5.596 1.00 97.00 90 ASP A CA 1
ATOM 717 C C . ASP A 1 90 ? -7.759 3.564 5.827 1.00 97.00 90 ASP A C 1
ATOM 719 O O . ASP A 1 90 ? -6.853 3.624 4.994 1.00 97.00 90 ASP A O 1
ATOM 723 N N . ALA A 1 91 ? -7.649 2.821 6.934 1.00 96.75 91 ALA A N 1
ATOM 724 C CA . ALA A 1 91 ? -6.478 2.000 7.227 1.00 96.75 91 ALA A CA 1
ATOM 725 C C . ALA A 1 91 ? -6.312 0.845 6.225 1.00 96.75 91 ALA A C 1
ATOM 727 O O . ALA A 1 91 ? -5.198 0.598 5.763 1.00 96.75 91 ALA A O 1
ATOM 728 N N . GLU A 1 92 ? -7.408 0.171 5.865 1.00 97.62 92 GLU A N 1
ATOM 729 C CA . GLU A 1 92 ? -7.418 -0.881 4.840 1.00 97.62 92 GLU A CA 1
ATOM 730 C C . GLU A 1 92 ? -6.975 -0.326 3.476 1.00 97.62 92 GLU A C 1
ATOM 732 O O . GLU A 1 92 ? -6.061 -0.871 2.853 1.00 97.62 92 GLU A O 1
ATOM 737 N N . ALA A 1 93 ? -7.540 0.809 3.052 1.00 97.88 93 ALA A N 1
ATOM 738 C CA . ALA A 1 93 ? -7.178 1.460 1.793 1.00 97.88 93 ALA A CA 1
ATOM 739 C C . ALA A 1 93 ? -5.705 1.907 1.763 1.00 97.88 93 ALA A C 1
ATOM 741 O O . ALA A 1 93 ? -5.021 1.759 0.748 1.00 97.88 93 ALA A O 1
ATOM 742 N N . LEU A 1 94 ? -5.187 2.429 2.879 1.00 97.50 94 LEU A N 1
ATOM 743 C CA . LEU A 1 94 ? -3.781 2.813 2.990 1.00 97.50 94 LEU A CA 1
ATOM 744 C C . LEU A 1 94 ? -2.850 1.599 2.874 1.00 97.50 94 LEU A C 1
ATOM 746 O O . LEU A 1 94 ? -1.834 1.672 2.182 1.00 97.50 94 LEU A O 1
ATOM 750 N N . GLN A 1 95 ? -3.188 0.483 3.526 1.00 97.69 95 GLN A N 1
ATOM 751 C CA . GLN A 1 95 ? -2.403 -0.749 3.425 1.00 97.69 95 GLN A CA 1
ATOM 752 C C . GLN A 1 95 ? -2.374 -1.290 1.995 1.00 97.69 95 GLN A C 1
ATOM 754 O O . GLN A 1 95 ? -1.306 -1.661 1.506 1.00 97.69 95 GLN A O 1
ATOM 759 N N . GLU A 1 96 ? -3.514 -1.282 1.304 1.00 98.00 96 GLU A N 1
ATOM 760 C CA . GLU A 1 96 ? -3.591 -1.688 -0.099 1.00 98.00 96 GLU A CA 1
ATOM 761 C C . GLU A 1 96 ? -2.711 -0.797 -0.989 1.00 98.00 96 GLU A C 1
ATOM 763 O O . GLU A 1 96 ? -1.915 -1.304 -1.782 1.00 98.00 96 GLU A O 1
ATOM 768 N N . ALA A 1 97 ? -2.768 0.526 -0.807 1.00 97.75 97 ALA A N 1
ATOM 769 C CA . ALA A 1 97 ? -1.952 1.468 -1.571 1.00 97.75 97 ALA A CA 1
ATOM 770 C C . ALA A 1 97 ? -0.442 1.253 -1.362 1.00 97.75 97 ALA A C 1
ATOM 772 O O . ALA A 1 97 ? 0.332 1.295 -2.324 1.00 97.75 97 ALA A O 1
ATOM 773 N N . ILE A 1 98 ? -0.012 0.986 -0.123 1.00 97.75 98 ILE A N 1
ATOM 774 C CA . ILE A 1 98 ? 1.390 0.674 0.196 1.00 97.75 98 ILE A CA 1
ATOM 775 C C . ILE A 1 98 ? 1.812 -0.628 -0.490 1.00 97.75 98 ILE A C 1
ATOM 777 O O . ILE A 1 98 ? 2.873 -0.679 -1.115 1.00 97.75 98 ILE A O 1
ATOM 781 N N . GLN A 1 99 ? 0.975 -1.663 -0.413 1.00 97.75 99 GLN A N 1
ATOM 782 C CA . GLN A 1 99 ? 1.267 -2.965 -1.004 1.00 97.75 99 GLN A CA 1
ATOM 783 C C . GLN A 1 99 ? 1.391 -2.882 -2.530 1.00 97.75 99 GLN A C 1
ATOM 785 O O . GLN A 1 99 ? 2.347 -3.408 -3.103 1.00 97.75 99 GLN A O 1
ATOM 790 N N . LEU A 1 100 ? 0.462 -2.186 -3.188 1.00 97.50 100 LEU A N 1
ATOM 791 C CA . LEU A 1 100 ? 0.502 -1.952 -4.632 1.00 97.50 100 LEU A CA 1
ATOM 792 C C . LEU A 1 100 ? 1.745 -1.158 -5.039 1.00 97.50 100 LEU A C 1
ATOM 794 O O . LEU A 1 100 ? 2.407 -1.503 -6.018 1.00 97.50 100 LEU A O 1
ATOM 798 N N . SER A 1 101 ? 2.099 -0.132 -4.261 1.00 96.81 101 SER A N 1
ATOM 799 C CA . SER A 1 101 ? 3.302 0.667 -4.508 1.00 96.81 101 SER A CA 1
ATOM 800 C C . SER A 1 101 ? 4.559 -0.200 -4.433 1.00 96.81 101 SER A C 1
ATOM 802 O O . SER A 1 101 ? 5.363 -0.185 -5.362 1.00 96.81 101 SER A O 1
ATOM 804 N N . ALA A 1 102 ? 4.693 -1.025 -3.391 1.00 96.88 102 ALA A N 1
ATOM 805 C CA . ALA A 1 102 ? 5.824 -1.937 -3.234 1.00 96.88 102 ALA A CA 1
ATOM 806 C C . ALA A 1 102 ? 5.923 -2.946 -4.391 1.00 96.88 102 ALA A C 1
ATOM 808 O O . ALA A 1 102 ? 7.000 -3.138 -4.952 1.00 96.88 102 ALA A O 1
ATOM 809 N N . GLN A 1 103 ? 4.797 -3.535 -4.803 1.00 96.38 103 GLN A N 1
ATOM 810 C CA . GLN A 1 103 ? 4.760 -4.470 -5.930 1.00 96.38 103 GLN A CA 1
ATOM 811 C C . GLN A 1 103 ? 5.121 -3.798 -7.258 1.00 96.38 103 GLN A C 1
ATOM 813 O O . GLN A 1 103 ? 5.880 -4.363 -8.045 1.00 96.38 103 GLN A O 1
ATOM 818 N N . SER A 1 104 ? 4.608 -2.590 -7.512 1.00 94.88 104 SER A N 1
ATOM 819 C CA . SER A 1 104 ? 4.960 -1.832 -8.717 1.00 94.88 104 SER A CA 1
ATOM 820 C C . SER A 1 104 ? 6.443 -1.467 -8.744 1.00 94.88 104 SER A C 1
ATOM 822 O O . SER A 1 104 ? 7.081 -1.611 -9.783 1.00 94.88 104 SER A O 1
ATOM 824 N N . HIS A 1 105 ? 7.005 -1.076 -7.598 1.00 94.31 105 HIS A N 1
ATOM 825 C CA . HIS A 1 105 ? 8.415 -0.741 -7.471 1.00 94.31 105 HIS A CA 1
ATOM 826 C C . HIS A 1 105 ? 9.288 -1.960 -7.766 1.00 94.31 105 HIS A C 1
ATOM 828 O O . HIS A 1 105 ? 10.169 -1.889 -8.614 1.00 94.31 105 HIS A O 1
ATOM 834 N N . GLU A 1 106 ? 8.992 -3.104 -7.146 1.00 93.88 106 GLU A N 1
ATOM 835 C CA . GLU A 1 106 ? 9.732 -4.346 -7.379 1.00 93.88 106 GLU A CA 1
ATOM 836 C C . GLU A 1 106 ? 9.640 -4.805 -8.846 1.00 93.88 106 GLU A C 1
ATOM 838 O O . GLU A 1 106 ? 10.620 -5.279 -9.425 1.00 93.88 106 GLU A O 1
ATOM 843 N N . ALA A 1 107 ? 8.470 -4.659 -9.476 1.00 92.69 107 ALA A N 1
ATOM 844 C CA . ALA A 1 107 ? 8.291 -4.993 -10.884 1.00 92.69 107 ALA A CA 1
ATOM 845 C C . ALA A 1 107 ? 9.113 -4.077 -11.805 1.00 92.69 107 ALA A C 1
ATOM 847 O O . ALA A 1 107 ? 9.735 -4.567 -12.748 1.00 92.69 107 ALA A O 1
ATOM 848 N N . GLU A 1 108 ? 9.140 -2.771 -11.538 1.00 89.19 108 GLU A N 1
ATOM 849 C CA . GLU A 1 108 ? 9.945 -1.812 -12.298 1.00 89.19 108 GLU A CA 1
ATOM 850 C C . GLU A 1 108 ? 11.444 -2.011 -12.069 1.00 89.19 108 GLU A C 1
ATOM 852 O O . GLU A 1 108 ? 12.212 -1.990 -13.028 1.00 89.19 108 GLU A O 1
ATOM 857 N N . GLU A 1 109 ? 11.879 -2.294 -10.841 1.00 89.19 109 GLU A N 1
ATOM 858 C CA . GLU A 1 109 ? 13.276 -2.631 -10.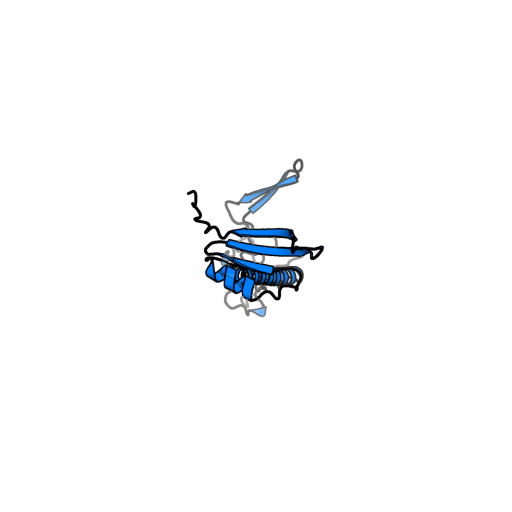562 1.00 89.19 109 GLU A CA 1
ATOM 859 C C . GLU A 1 109 ? 13.712 -3.880 -11.325 1.00 89.19 109 GLU A C 1
ATOM 861 O O . GLU A 1 109 ? 14.773 -3.875 -11.942 1.00 89.19 109 GLU A O 1
ATOM 866 N N . LYS A 1 110 ? 12.882 -4.930 -11.370 1.00 86.06 110 LYS A N 1
ATOM 867 C CA . LYS A 1 110 ? 13.184 -6.142 -12.148 1.00 86.06 110 LYS A CA 1
ATOM 868 C C . LYS A 1 110 ? 13.257 -5.878 -13.650 1.00 86.06 110 LYS A C 1
ATOM 870 O O . LYS A 1 110 ? 14.111 -6.457 -14.313 1.00 86.06 110 LYS A O 1
ATOM 875 N N . LYS A 1 111 ? 12.382 -5.024 -14.194 1.00 83.88 111 LYS A N 1
ATOM 876 C CA . LYS A 1 111 ? 12.417 -4.644 -15.618 1.00 83.88 111 LYS A CA 1
ATOM 877 C C . LYS A 1 111 ? 13.648 -3.807 -15.961 1.00 83.88 111 LYS A C 1
ATOM 879 O O . LYS A 1 111 ? 14.207 -3.970 -17.040 1.00 83.88 111 LYS A O 1
ATOM 884 N N . ASN A 1 112 ? 14.050 -2.920 -15.053 1.00 83.31 112 ASN A N 1
ATOM 885 C CA . ASN A 1 112 ? 15.154 -1.985 -15.260 1.00 83.31 112 ASN A CA 1
ATOM 886 C C . ASN A 1 112 ? 16.508 -2.530 -14.770 1.00 83.31 112 ASN A C 1
ATOM 888 O O . ASN A 1 112 ? 17.535 -1.872 -14.943 1.00 83.31 112 ASN A O 1
ATOM 892 N N . ALA A 1 113 ? 16.538 -3.720 -14.166 1.00 83.12 113 ALA A N 1
ATOM 893 C CA . ALA A 1 113 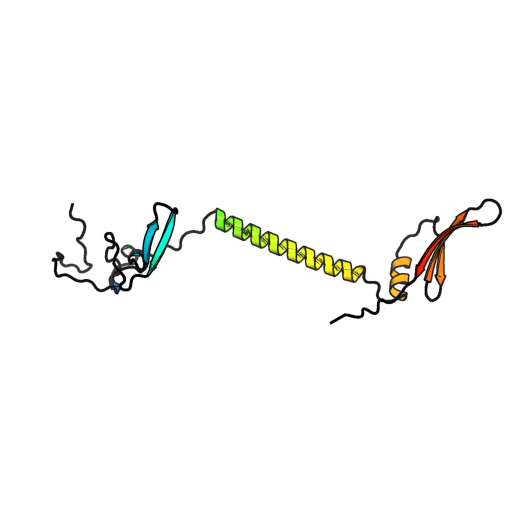? 17.759 -4.361 -13.704 1.00 83.12 113 ALA A CA 1
ATOM 894 C C . ALA A 1 113 ? 18.629 -4.795 -14.891 1.00 83.12 113 ALA A C 1
ATOM 896 O O . ALA A 1 113 ? 18.279 -5.693 -15.653 1.00 83.12 113 ALA A O 1
ATOM 897 N N . ILE A 1 114 ? 19.807 -4.184 -15.011 1.00 83.62 114 ILE A N 1
ATOM 898 C CA . ILE A 1 114 ? 20.820 -4.546 -16.004 1.00 83.62 114 ILE A CA 1
ATOM 899 C C . ILE A 1 114 ? 21.976 -5.220 -15.261 1.00 83.62 114 ILE A C 1
ATOM 901 O O . ILE A 1 114 ? 22.814 -4.548 -14.658 1.00 83.62 114 ILE A O 1
ATOM 905 N N . ALA A 1 115 ? 22.005 -6.555 -15.272 1.00 82.75 115 ALA A N 1
ATOM 906 C CA . ALA A 1 115 ? 22.999 -7.348 -14.544 1.00 82.75 115 ALA A CA 1
ATOM 907 C C . ALA A 1 115 ? 24.226 -7.703 -15.395 1.00 82.75 115 ALA A C 1
ATOM 909 O O . ALA A 1 115 ? 25.311 -7.933 -14.856 1.00 82.75 115 ALA A O 1
ATOM 910 N N . THR A 1 116 ? 24.074 -7.736 -16.720 1.00 85.81 116 THR A N 1
ATOM 911 C CA . THR A 1 116 ? 25.147 -8.070 -17.659 1.00 85.81 116 THR A CA 1
ATOM 912 C C . THR A 1 116 ? 25.245 -7.065 -18.806 1.00 85.81 116 THR A C 1
ATOM 914 O O . THR A 1 116 ? 24.321 -6.303 -19.092 1.00 85.81 116 THR A O 1
ATOM 917 N N . PHE A 1 117 ? 26.380 -7.077 -19.510 1.00 84.19 117 PHE A N 1
ATOM 918 C CA . PHE A 1 117 ? 26.552 -6.271 -20.720 1.00 84.19 117 PHE A CA 1
ATOM 919 C C . PHE A 1 117 ? 25.574 -6.681 -21.834 1.00 84.19 117 PHE A C 1
ATOM 921 O O . PHE A 1 117 ? 25.140 -5.835 -22.608 1.00 84.19 117 PHE A O 1
ATOM 928 N N . GLU A 1 118 ? 25.183 -7.956 -21.896 1.00 84.94 118 GLU A N 1
ATOM 929 C CA . GLU A 1 118 ? 24.179 -8.432 -22.852 1.00 84.94 118 GLU A CA 1
ATOM 930 C C . GLU A 1 118 ? 22.798 -7.820 -22.570 1.00 84.94 118 GLU A C 1
ATOM 932 O O . GLU A 1 118 ? 22.110 -7.406 -23.504 1.00 84.94 118 GLU A O 1
ATOM 937 N N . ASP A 1 119 ? 22.424 -7.679 -21.294 1.00 85.12 119 ASP A N 1
ATOM 938 C CA . ASP A 1 119 ? 21.176 -7.015 -20.891 1.00 85.12 119 ASP A CA 1
ATOM 939 C C . ASP A 1 119 ? 21.176 -5.538 -21.302 1.00 85.12 119 ASP A C 1
ATOM 941 O O . ASP A 1 119 ? 20.170 -5.030 -21.799 1.00 85.12 119 ASP A O 1
ATOM 945 N N . LEU A 1 120 ? 22.329 -4.864 -21.185 1.00 84.81 120 LEU A N 1
ATOM 946 C CA . LEU A 1 120 ? 22.499 -3.489 -21.656 1.00 84.81 120 LEU A CA 1
ATOM 947 C C . LEU A 1 120 ? 22.282 -3.395 -23.172 1.00 84.81 120 LEU A C 1
ATOM 949 O O . LEU A 1 120 ? 21.595 -2.488 -23.636 1.00 84.81 120 LEU A O 1
ATOM 953 N N . LEU A 1 121 ? 22.839 -4.329 -23.949 1.00 84.81 121 LEU A N 1
ATOM 954 C CA . LEU A 1 121 ? 22.664 -4.349 -25.404 1.00 84.81 121 LEU A CA 1
ATOM 955 C C . LEU A 1 121 ? 21.217 -4.627 -25.813 1.00 84.81 121 LEU A C 1
ATOM 957 O O . LEU A 1 121 ? 20.735 -4.005 -26.755 1.00 84.81 121 LEU A O 1
ATOM 961 N N . LYS A 1 122 ? 20.504 -5.504 -25.097 1.00 85.38 122 LYS A N 1
ATOM 962 C CA . LYS A 1 122 ? 19.069 -5.750 -25.323 1.00 85.38 122 LYS A CA 1
ATOM 963 C C . LYS A 1 122 ? 18.231 -4.511 -25.018 1.00 85.38 122 LYS A C 1
ATOM 965 O O . LYS A 1 122 ? 17.385 -4.141 -25.829 1.00 85.38 122 LYS A O 1
ATOM 970 N N . ALA A 1 123 ? 18.495 -3.847 -23.892 1.00 83.19 123 ALA A N 1
ATOM 971 C CA . ALA A 1 123 ? 17.796 -2.625 -23.504 1.00 83.19 123 ALA A CA 1
ATOM 972 C C . ALA A 1 123 ? 18.011 -1.506 -24.532 1.00 83.19 123 ALA A C 1
ATOM 974 O O . ALA A 1 123 ? 17.063 -0.866 -24.974 1.00 83.19 123 ALA A O 1
ATOM 975 N N . VAL A 1 124 ? 19.257 -1.318 -24.966 1.00 82.12 124 VAL A N 1
ATOM 976 C CA . VAL A 1 124 ? 19.630 -0.304 -25.954 1.00 82.12 124 VAL A CA 1
ATOM 977 C C . VAL A 1 124 ? 19.122 -0.654 -27.360 1.00 82.12 124 VAL A C 1
ATOM 979 O O . VAL A 1 124 ? 18.692 0.237 -28.085 1.00 82.12 124 VAL A O 1
ATOM 982 N N . GLY A 1 125 ? 19.113 -1.933 -27.741 1.00 79.56 125 GLY A N 1
ATOM 983 C CA . GLY A 1 125 ? 18.572 -2.401 -29.021 1.00 79.56 125 GLY A CA 1
ATOM 984 C C . GLY A 1 125 ? 17.052 -2.254 -29.142 1.00 79.56 125 GLY A C 1
ATOM 985 O O . GLY A 1 125 ? 16.537 -2.168 -30.252 1.00 79.56 125 GLY A O 1
ATOM 986 N N . GLY A 1 126 ? 16.337 -2.186 -28.014 1.00 77.00 126 GLY A N 1
ATOM 987 C CA . GLY A 1 126 ? 14.910 -1.859 -27.969 1.00 77.00 126 GLY A CA 1
ATOM 988 C C . GLY A 1 126 ? 14.600 -0.359 -28.063 1.00 77.00 126 GLY A C 1
ATOM 989 O O . GLY A 1 126 ? 13.438 0.008 -28.236 1.00 77.00 126 GLY A O 1
ATOM 990 N N . LEU A 1 127 ? 15.603 0.519 -27.956 1.00 77.69 127 LEU A N 1
ATOM 991 C CA . LEU A 1 127 ? 15.413 1.962 -28.085 1.00 77.69 127 LEU A CA 1
ATOM 992 C C . LEU A 1 127 ? 15.433 2.357 -29.564 1.00 77.69 127 LEU A C 1
ATOM 994 O O . LEU A 1 127 ? 16.428 2.169 -30.261 1.00 77.69 127 LEU A O 1
ATOM 998 N N . SER A 1 128 ? 14.350 2.975 -30.036 1.00 74.25 128 SER A N 1
ATOM 999 C CA . SER A 1 12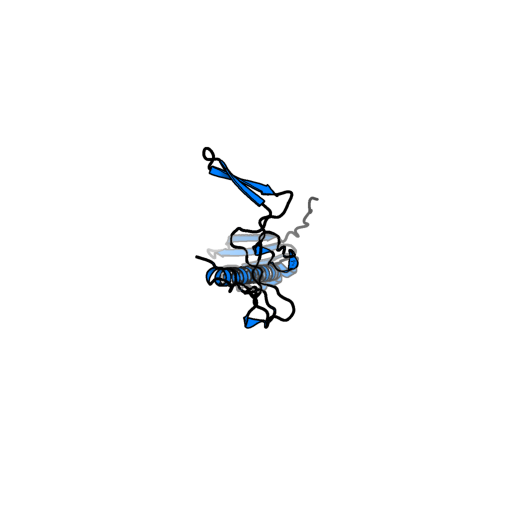8 ? 14.342 3.655 -31.332 1.00 74.25 128 SER A CA 1
ATOM 1000 C C . SER A 1 128 ? 15.179 4.928 -31.223 1.00 74.25 128 SER A C 1
ATOM 1002 O O . SER A 1 128 ? 14.669 5.989 -30.860 1.00 74.25 128 SER A O 1
ATOM 1004 N N . LEU A 1 129 ? 16.477 4.825 -31.500 1.00 74.19 129 LEU A N 1
ATOM 1005 C CA . LEU A 1 129 ? 17.332 6.000 -31.594 1.00 74.19 129 LEU A CA 1
ATOM 1006 C C . LEU A 1 129 ? 16.886 6.882 -32.760 1.00 74.19 129 LEU A C 1
ATOM 1008 O O . LEU A 1 129 ? 16.514 6.395 -33.824 1.00 74.19 129 LEU A O 1
ATOM 1012 N N . THR A 1 130 ? 16.940 8.194 -32.553 1.00 76.31 130 THR A N 1
ATOM 1013 C CA . THR A 1 130 ? 16.808 9.156 -33.644 1.00 76.31 130 THR A CA 1
ATOM 1014 C C . THR A 1 130 ? 18.048 9.099 -34.534 1.00 76.31 130 THR A C 1
ATOM 1016 O O . THR A 1 130 ? 19.143 8.814 -34.047 1.00 76.31 130 THR A O 1
ATOM 1019 N N . ASP A 1 131 ? 17.911 9.482 -35.808 1.00 74.81 131 ASP A N 1
ATOM 1020 C CA . ASP A 1 131 ? 19.024 9.572 -36.780 1.00 74.81 131 ASP A CA 1
ATOM 1021 C C . ASP A 1 131 ? 20.169 10.503 -36.326 1.00 74.81 131 ASP A C 1
ATOM 1023 O O . ASP A 1 131 ? 21.241 10.560 -36.925 1.00 74.81 131 ASP A O 1
ATOM 1027 N N . PHE A 1 132 ? 19.948 11.242 -35.237 1.00 80.31 132 PHE A N 1
ATOM 1028 C CA . PHE A 1 132 ? 20.941 12.056 -34.559 1.00 80.31 132 PHE A CA 1
ATOM 1029 C C . PHE A 1 132 ? 22.053 11.224 -33.896 1.00 80.31 132 PHE A C 1
ATOM 1031 O O . PHE A 1 132 ? 23.178 11.709 -33.776 1.00 80.31 132 PHE A O 1
ATOM 1038 N N . TRP A 1 133 ? 21.774 9.998 -33.449 1.00 83.00 133 TRP A N 1
ATOM 1039 C CA . TRP A 1 133 ? 22.739 9.175 -32.718 1.00 83.00 133 TRP A CA 1
ATOM 1040 C C . TRP A 1 133 ? 23.185 7.968 -33.537 1.00 83.00 133 TRP A C 1
ATOM 1042 O O . TRP A 1 133 ? 22.407 7.074 -33.845 1.00 83.00 133 TRP A O 1
ATOM 1052 N N . SER A 1 134 ? 24.481 7.899 -33.819 1.00 82.62 134 SER A N 1
ATOM 1053 C CA . SER A 1 134 ? 25.146 6.696 -34.312 1.00 82.62 134 SER A CA 1
ATOM 1054 C C . SER A 1 134 ? 25.645 5.866 -33.134 1.00 82.62 134 SER A C 1
ATOM 1056 O O . SER A 1 134 ? 26.434 6.347 -32.321 1.00 82.62 134 SER A O 1
ATOM 1058 N N . MET A 1 135 ? 25.201 4.617 -33.037 1.00 83.56 135 MET A N 1
ATOM 1059 C CA . MET A 1 135 ? 25.616 3.705 -31.974 1.00 83.56 135 MET A CA 1
ATOM 1060 C C . MET A 1 135 ? 26.764 2.811 -32.445 1.00 83.56 135 MET A C 1
ATOM 1062 O O . MET A 1 135 ? 26.661 2.147 -33.474 1.00 83.56 135 MET A O 1
ATOM 1066 N N . VAL A 1 136 ? 27.843 2.758 -31.668 1.00 83.25 136 VAL A N 1
ATOM 1067 C CA . VAL A 1 136 ? 28.966 1.841 -31.878 1.00 83.25 136 VAL A CA 1
ATOM 1068 C C . VAL A 1 136 ? 29.131 0.978 -30.635 1.00 83.25 136 VAL A C 1
ATOM 1070 O O . VAL A 1 136 ? 29.401 1.473 -29.540 1.00 83.25 136 VAL A O 1
ATOM 1073 N N . VAL A 1 137 ? 28.975 -0.331 -30.803 1.00 83.38 137 VAL A N 1
ATOM 1074 C CA . VAL A 1 137 ? 29.133 -1.313 -29.728 1.00 83.38 137 VAL A CA 1
ATOM 1075 C C . VAL A 1 137 ? 30.541 -1.899 -29.782 1.00 83.38 137 VAL A C 1
ATOM 1077 O O . VAL A 1 137 ? 31.001 -2.360 -30.823 1.00 83.38 137 VAL A O 1
ATOM 1080 N N . THR A 1 138 ? 31.227 -1.894 -28.643 1.00 81.94 138 THR A N 1
ATOM 1081 C CA . THR A 1 138 ? 32.512 -2.579 -28.435 1.00 81.94 138 THR A CA 1
ATOM 1082 C C . THR A 1 138 ? 32.337 -3.700 -27.406 1.00 81.94 138 THR A C 1
ATOM 1084 O O . THR A 1 138 ? 31.256 -3.866 -26.853 1.00 81.94 138 THR A O 1
ATOM 1087 N N . GLN A 1 139 ? 33.392 -4.460 -27.095 1.00 78.38 139 GLN A N 1
ATOM 1088 C CA . GLN A 1 139 ? 33.298 -5.608 -26.175 1.00 78.38 139 GLN A CA 1
ATOM 1089 C C . GLN A 1 139 ? 32.849 -5.251 -24.745 1.00 78.38 139 GLN A C 1
ATOM 1091 O O . GLN A 1 139 ? 32.328 -6.108 -24.043 1.00 78.38 139 GLN A O 1
ATOM 1096 N N . THR A 1 140 ? 33.076 -4.015 -24.286 1.00 79.94 140 THR A N 1
ATOM 1097 C CA . THR A 1 140 ? 32.782 -3.603 -22.895 1.00 79.94 140 THR A CA 1
ATOM 1098 C C . THR A 1 140 ? 32.096 -2.241 -22.783 1.00 79.94 140 THR A C 1
ATOM 1100 O O . THR A 1 140 ? 31.852 -1.747 -21.679 1.00 79.94 140 THR A O 1
ATOM 1103 N N . ARG A 1 141 ? 31.828 -1.581 -23.915 1.00 84.75 141 ARG A N 1
ATOM 1104 C CA . ARG A 1 141 ? 31.329 -0.201 -23.954 1.00 84.75 141 ARG A CA 1
ATOM 1105 C C . ARG A 1 141 ? 30.378 -0.003 -25.119 1.00 84.75 141 ARG A C 1
ATOM 1107 O O . ARG A 1 141 ? 30.619 -0.530 -26.205 1.00 84.75 141 ARG A O 1
ATOM 1114 N N . VAL A 1 142 ? 29.370 0.829 -24.898 1.00 86.31 142 VAL A N 1
ATOM 1115 C CA . VAL A 1 142 ? 28.485 1.352 -25.938 1.00 86.31 142 VAL A CA 1
ATOM 1116 C C . VAL A 1 142 ? 28.800 2.832 -26.124 1.00 86.31 142 VAL A C 1
ATOM 1118 O O . VAL A 1 142 ? 28.845 3.595 -25.158 1.00 86.31 142 VAL A O 1
ATOM 1121 N N . LEU A 1 143 ? 29.068 3.231 -27.360 1.00 85.31 143 LEU A N 1
ATOM 1122 C CA . LEU A 1 143 ? 29.373 4.602 -27.751 1.00 85.31 143 LEU A CA 1
ATOM 1123 C C . LEU A 1 143 ? 28.195 5.157 -28.544 1.00 85.31 143 LEU A C 1
ATOM 1125 O O . LEU A 1 143 ? 27.759 4.541 -29.511 1.00 85.31 143 LEU A O 1
ATOM 1129 N N . PHE A 1 144 ? 27.721 6.336 -28.166 1.00 86.88 144 PHE A N 1
ATOM 1130 C CA . PHE A 1 144 ? 26.752 7.108 -28.934 1.00 86.88 144 PHE A CA 1
ATOM 1131 C C . PHE A 1 144 ? 27.468 8.330 -29.498 1.00 86.88 144 PHE A C 1
ATOM 1133 O O . PHE A 1 144 ? 28.001 9.144 -28.744 1.00 86.88 144 PHE A O 1
ATOM 1140 N N . LEU A 1 145 ? 27.516 8.434 -30.820 1.00 85.94 145 LEU A N 1
ATOM 1141 C CA . LEU A 1 145 ? 28.251 9.453 -31.560 1.00 85.94 145 LEU A CA 1
ATOM 1142 C C . LEU A 1 145 ? 27.270 10.286 -32.383 1.00 85.94 145 LEU A C 1
ATOM 1144 O O . LEU A 1 145 ? 26.405 9.739 -33.058 1.00 85.94 145 LEU A O 1
ATOM 1148 N N . ASN A 1 146 ? 27.421 11.604 -32.356 1.00 87.12 146 ASN A N 1
ATOM 1149 C CA . ASN A 1 146 ? 26.737 12.503 -33.276 1.00 87.12 146 ASN A CA 1
ATOM 1150 C C . ASN A 1 146 ? 27.765 13.104 -34.235 1.00 87.12 146 ASN A C 1
ATOM 1152 O O . ASN A 1 146 ? 28.755 13.694 -33.794 1.00 87.12 146 ASN A O 1
ATOM 1156 N N . PHE A 1 147 ? 27.519 12.967 -35.535 1.00 82.06 147 PHE A N 1
ATOM 1157 C CA . PHE A 1 147 ? 28.378 13.508 -36.582 1.00 82.06 147 PHE A CA 1
ATOM 1158 C C . PHE A 1 147 ? 27.754 14.766 -37.190 1.00 82.06 147 PHE A C 1
ATOM 1160 O O . PHE A 1 147 ? 26.546 14.822 -37.416 1.00 82.06 147 PHE A O 1
ATOM 1167 N N . ARG A 1 148 ? 28.584 15.766 -37.504 1.00 79.94 148 ARG A N 1
ATOM 1168 C CA . ARG 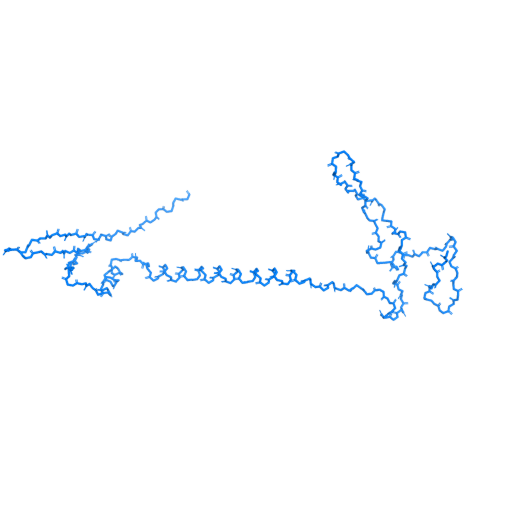A 1 148 ? 28.204 16.894 -38.364 1.00 79.94 148 ARG A CA 1
ATOM 1169 C C . ARG A 1 148 ? 28.955 16.811 -39.686 1.00 79.94 148 ARG A C 1
ATOM 1171 O O . ARG A 1 148 ? 30.174 16.648 -39.700 1.00 79.94 148 ARG A O 1
ATOM 1178 N N . ASN A 1 149 ? 28.222 16.986 -40.781 1.00 69.88 149 ASN A N 1
ATOM 1179 C CA . ASN A 1 149 ? 28.799 17.103 -42.115 1.00 69.88 149 ASN A CA 1
ATOM 1180 C C . ASN A 1 149 ? 29.037 18.579 -42.425 1.00 69.88 149 ASN A C 1
ATOM 1182 O O . ASN A 1 149 ? 28.088 19.316 -42.685 1.00 69.88 149 ASN A O 1
ATOM 1186 N N . GLN A 1 150 ? 30.299 19.005 -42.370 1.00 67.50 150 GLN A N 1
ATOM 1187 C CA . GLN A 1 150 ? 30.718 20.307 -42.895 1.00 67.50 150 GLN A CA 1
ATOM 1188 C C . GLN A 1 150 ? 31.665 20.141 -44.097 1.00 67.50 150 GLN A C 1
ATOM 1190 O O . GLN A 1 150 ? 31.402 20.781 -45.104 1.00 67.50 150 GLN A O 1
ATOM 1195 N N . GLU A 1 151 ? 32.634 19.206 -44.074 1.00 72.88 151 GLU A N 1
ATOM 1196 C CA . GLU A 1 151 ? 33.455 18.802 -45.251 1.00 72.88 151 GLU A CA 1
ATOM 1197 C C . GLU A 1 151 ? 33.979 17.348 -45.143 1.00 72.88 151 GLU A C 1
ATOM 1199 O O . GLU A 1 151 ? 33.950 16.590 -46.110 1.00 72.88 151 GLU A O 1
ATOM 1204 N N . ALA A 1 152 ? 34.372 16.921 -43.938 1.00 72.06 152 ALA A N 1
ATOM 1205 C CA . ALA A 1 152 ? 34.546 15.527 -43.516 1.00 72.06 152 ALA A CA 1
ATOM 1206 C C . ALA A 1 152 ? 33.677 15.289 -42.263 1.00 72.06 152 ALA A C 1
ATOM 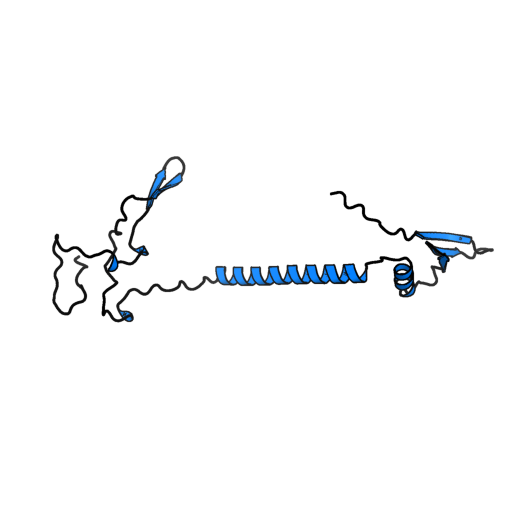1208 O O . ALA A 1 152 ? 33.375 16.262 -41.564 1.00 72.06 152 ALA A O 1
ATOM 1209 N N . PRO A 1 153 ? 33.237 14.053 -41.960 1.00 76.31 153 PRO A N 1
ATOM 1210 C CA . PRO A 1 153 ? 32.410 13.802 -40.784 1.00 76.31 153 PRO A CA 1
ATOM 1211 C C . PRO A 1 153 ? 33.215 14.081 -39.510 1.00 76.31 153 PRO A C 1
ATOM 1213 O O . PRO A 1 153 ? 34.139 13.343 -39.167 1.00 76.31 153 PRO A O 1
ATOM 1216 N N . VAL A 1 154 ? 32.857 15.152 -38.798 1.00 79.75 154 VAL A N 1
ATOM 1217 C CA . VAL A 1 154 ? 33.457 15.496 -37.503 1.00 79.75 154 VAL A CA 1
ATOM 1218 C C . VAL A 1 154 ? 32.504 15.062 -36.396 1.00 79.75 154 VAL A C 1
ATOM 1220 O O . VAL A 1 154 ? 31.302 15.336 -36.455 1.00 79.75 154 VAL A O 1
ATOM 1223 N N . VAL A 1 155 ? 33.034 14.381 -35.376 1.00 83.50 155 VAL A N 1
ATOM 1224 C CA . VAL A 1 155 ? 32.270 14.038 -34.169 1.00 83.50 155 VAL A CA 1
ATOM 1225 C C . VAL A 1 155 ? 31.954 15.332 -33.426 1.00 83.50 155 VAL A C 1
ATOM 1227 O O . VAL A 1 155 ? 32.847 15.992 -32.903 1.00 83.50 155 VAL A O 1
ATOM 1230 N N . HIS A 1 156 ? 30.679 15.695 -33.383 1.00 82.88 156 HIS A N 1
ATOM 1231 C CA . HIS A 1 156 ? 30.204 16.870 -32.665 1.00 82.88 156 HIS A CA 1
ATOM 1232 C C . HIS A 1 156 ? 29.972 16.561 -31.181 1.00 82.88 156 HIS A C 1
ATOM 1234 O O . HIS A 1 156 ? 30.305 17.371 -30.320 1.00 82.88 156 HIS A O 1
ATOM 1240 N N . CYS A 1 157 ? 29.421 15.384 -30.866 1.00 83.50 157 CYS A N 1
ATOM 1241 C CA . CYS A 1 157 ? 29.211 14.925 -29.492 1.00 83.50 157 CYS A CA 1
ATOM 1242 C C . CYS A 1 157 ? 29.444 13.416 -29.380 1.00 83.50 157 CYS A C 1
ATOM 1244 O O . CYS A 1 157 ? 29.139 12.668 -30.308 1.00 83.50 157 CYS A O 1
ATOM 1246 N N . ALA A 1 158 ? 29.938 12.975 -28.222 1.00 87.06 158 ALA A N 1
ATOM 1247 C CA . ALA A 1 158 ? 30.124 11.566 -27.905 1.00 87.06 158 ALA A CA 1
ATOM 1248 C C . ALA A 1 158 ? 29.711 11.278 -26.457 1.00 87.06 158 ALA A C 1
ATOM 1250 O O . ALA A 1 158 ? 30.124 11.983 -25.537 1.00 87.06 158 ALA A O 1
ATOM 1251 N N . VAL A 1 159 ? 28.932 10.218 -26.256 1.00 86.88 159 VAL A N 1
ATOM 1252 C CA . VAL A 1 159 ? 28.569 9.692 -24.936 1.00 86.88 159 VAL A CA 1
ATOM 1253 C C . VAL A 1 159 ? 29.032 8.245 -24.862 1.00 86.88 159 VAL A C 1
ATOM 1255 O O . VAL A 1 159 ? 28.746 7.445 -25.749 1.00 86.88 159 VAL A O 1
ATOM 1258 N N . THR A 1 160 ? 29.772 7.906 -23.808 1.00 85.19 160 THR A N 1
ATOM 1259 C CA . THR A 1 160 ? 30.255 6.540 -23.580 1.00 85.19 160 THR A CA 1
ATOM 1260 C C . THR A 1 160 ? 29.535 5.938 -22.389 1.00 85.19 160 THR A C 1
ATOM 1262 O O . THR A 1 160 ? 29.644 6.449 -21.277 1.00 85.19 160 THR A O 1
ATOM 1265 N N . VAL A 1 161 ? 28.864 4.814 -22.610 1.00 84.56 161 VAL A N 1
ATOM 1266 C CA . VAL A 1 161 ? 28.282 3.992 -21.553 1.00 84.56 161 VAL A CA 1
ATOM 1267 C C . VAL A 1 161 ? 29.196 2.793 -21.341 1.00 84.56 161 VAL A C 1
ATOM 1269 O O . VAL A 1 161 ? 29.382 1.961 -22.231 1.00 84.56 161 VAL A O 1
ATOM 1272 N N . VAL A 1 162 ? 29.815 2.726 -20.164 1.00 81.19 162 VAL A N 1
ATOM 1273 C CA . VAL A 1 162 ? 30.671 1.604 -19.767 1.00 81.19 162 VAL A CA 1
ATOM 1274 C C . VAL A 1 162 ? 29.887 0.729 -18.809 1.00 81.19 162 VAL A C 1
ATOM 1276 O O . VAL A 1 162 ? 29.468 1.199 -17.752 1.00 81.19 162 VAL A O 1
ATOM 1279 N N . PHE A 1 163 ? 29.731 -0.547 -19.148 1.00 76.81 163 PHE A N 1
ATOM 1280 C CA . PHE A 1 163 ? 29.151 -1.499 -18.217 1.00 76.81 163 PHE A CA 1
ATOM 1281 C C . PHE A 1 163 ? 30.210 -1.898 -17.188 1.00 76.81 163 PHE A C 1
ATOM 1283 O O . PHE A 1 163 ? 31.232 -2.496 -17.529 1.00 76.81 163 PHE A O 1
ATOM 1290 N N . ARG A 1 164 ? 29.989 -1.534 -15.924 1.00 72.69 164 ARG A N 1
ATOM 1291 C CA . ARG A 1 164 ? 30.792 -2.015 -14.798 1.00 72.69 164 ARG A CA 1
ATOM 1292 C C . ARG A 1 164 ? 29.899 -2.894 -13.927 1.00 72.69 164 ARG A C 1
ATOM 1294 O O . ARG A 1 164 ? 28.974 -2.349 -13.329 1.00 72.69 164 ARG A O 1
ATOM 1301 N N . PRO A 1 165 ? 30.148 -4.213 -13.837 1.00 63.72 165 PRO A N 1
ATOM 1302 C CA . PRO A 1 165 ? 29.398 -5.055 -12.918 1.00 63.72 165 PRO A CA 1
ATOM 1303 C C . PRO A 1 165 ? 29.650 -4.563 -11.492 1.00 63.72 165 PRO A C 1
ATOM 1305 O O . PRO A 1 165 ? 30.794 -4.474 -11.039 1.00 63.72 165 PRO A O 1
ATOM 1308 N N . PHE A 1 166 ? 28.576 -4.186 -10.804 1.00 56.62 166 PHE A N 1
ATOM 1309 C CA . PHE A 1 166 ? 28.634 -3.738 -9.421 1.00 56.62 166 PHE A CA 1
ATOM 1310 C C . PHE A 1 166 ? 28.831 -4.975 -8.531 1.00 56.62 166 PHE A C 1
ATOM 1312 O O . PHE A 1 166 ? 27.873 -5.634 -8.139 1.00 56.62 166 PHE A O 1
ATOM 1319 N N . PHE A 1 167 ? 30.082 -5.335 -8.235 1.00 51.16 167 PHE A N 1
ATOM 1320 C CA . PHE A 1 167 ? 30.383 -6.298 -7.174 1.00 51.16 167 PHE A CA 1
ATOM 1321 C C . PHE A 1 167 ? 30.179 -5.591 -5.834 1.00 51.16 167 PHE A C 1
ATOM 1323 O O . PHE A 1 167 ? 31.095 -4.977 -5.292 1.00 51.16 167 PHE A O 1
ATOM 1330 N N . GLY A 1 168 ? 28.941 -5.606 -5.340 1.00 45.78 168 GLY A N 1
ATOM 1331 C CA . GLY A 1 168 ? 28.597 -5.034 -4.046 1.00 45.78 168 GLY A CA 1
ATOM 1332 C C . GLY A 1 168 ? 29.333 -5.758 -2.922 1.00 45.78 168 GLY A C 1
ATOM 1333 O O . GLY A 1 168 ? 28.950 -6.856 -2.524 1.00 45.78 168 GLY A O 1
ATOM 1334 N N . SER A 1 169 ? 30.378 -5.137 -2.378 1.00 43.41 169 SER A N 1
ATOM 1335 C CA . SER A 1 169 ? 30.853 -5.440 -1.034 1.00 43.41 169 SER A CA 1
ATOM 1336 C C . SER A 1 169 ? 29.785 -4.962 -0.052 1.00 43.41 169 SER A C 1
ATOM 1338 O O . SER A 1 169 ? 29.714 -3.779 0.279 1.00 43.41 169 SER A O 1
ATOM 1340 N N . VAL A 1 170 ? 28.922 -5.881 0.378 1.00 44.19 170 VAL A N 1
ATOM 1341 C CA . VAL A 1 170 ? 28.059 -5.677 1.543 1.00 44.19 170 VAL A CA 1
ATOM 1342 C C . VAL A 1 170 ? 28.986 -5.584 2.755 1.00 44.19 170 VAL A C 1
ATOM 1344 O O . VAL A 1 170 ? 29.504 -6.599 3.221 1.00 44.19 170 VAL A O 1
ATOM 1347 N N . CYS A 1 171 ? 29.255 -4.368 3.230 1.00 39.69 171 CYS A N 1
ATOM 1348 C CA . CYS A 1 171 ? 29.859 -4.170 4.544 1.00 39.69 171 CYS A CA 1
ATOM 1349 C C . CYS A 1 171 ? 28.873 -4.705 5.591 1.00 39.69 171 CYS A C 1
ATOM 1351 O O . CYS A 1 171 ? 27.761 -4.188 5.706 1.00 39.69 171 CYS A O 1
ATOM 1353 N N . ARG A 1 172 ? 29.268 -5.782 6.278 1.00 41.72 172 ARG A N 1
ATOM 1354 C CA . ARG A 1 172 ? 28.639 -6.251 7.518 1.00 41.72 172 ARG A CA 1
ATOM 1355 C C . ARG A 1 172 ? 29.050 -5.374 8.688 1.00 41.72 172 ARG A C 1
ATOM 1357 O O . ARG A 1 172 ? 30.212 -4.911 8.672 1.00 41.72 172 ARG A O 1
#

Radius of gyration: 40.53 Å; chains: 1; bounding box: 78×41×102 Å